Protein AF-A0A2V6G7V7-F1 (afdb_monomer)

Sequence (112 aa):
MDLLRVALGSRIQPNASRINAVEEEHRGMINKYLSDGFMAIFGAGDSGSNHPRDAVSAGCEILRAVKGLNDELAAKERAAIQVGIGIHSGPAIVGSVGSPQRLEFTAQSATR

Structure (mmCIF, N/CA/C/O backbone):
data_AF-A0A2V6G7V7-F1
#
_entry.id   AF-A0A2V6G7V7-F1
#
loop_
_atom_site.group_PDB
_atom_site.id
_atom_site.type_symbol
_atom_site.label_atom_id
_atom_site.label_alt_id
_atom_site.label_comp_id
_atom_site.label_asym_id
_atom_site.label_entity_id
_atom_site.label_seq_id
_atom_site.pdbx_PDB_ins_code
_atom_site.Cartn_x
_atom_site.Cartn_y
_atom_site.Cartn_z
_atom_site.occupancy
_atom_site.B_iso_or_equiv
_atom_site.auth_seq_id
_atom_site.auth_comp_id
_atom_site.auth_asym_id
_atom_site.auth_atom_id
_atom_site.pdbx_PDB_model_num
ATOM 1 N N . MET A 1 1 ? 6.380 -1.928 -14.986 1.00 73.00 1 MET A N 1
ATOM 2 C CA . MET A 1 1 ? 6.389 -1.596 -13.548 1.00 73.00 1 MET A CA 1
ATOM 3 C C . MET A 1 1 ? 4.958 -1.552 -13.076 1.00 73.00 1 MET A C 1
ATOM 5 O O . MET A 1 1 ? 4.099 -1.137 -13.850 1.00 73.00 1 MET A O 1
ATOM 9 N N . ASP A 1 2 ? 4.712 -1.969 -11.841 1.00 77.31 2 ASP A N 1
ATOM 10 C CA . ASP A 1 2 ? 3.363 -2.016 -11.284 1.00 77.31 2 ASP A CA 1
ATOM 11 C C . ASP A 1 2 ? 3.191 -0.922 -10.235 1.00 77.31 2 ASP A C 1
ATOM 13 O O . ASP A 1 2 ? 4.016 -0.758 -9.333 1.00 77.31 2 ASP A O 1
ATOM 17 N N . LEU A 1 3 ? 2.119 -0.148 -10.382 1.00 74.31 3 LEU A N 1
ATOM 18 C CA . LEU A 1 3 ? 1.737 0.917 -9.467 1.00 74.31 3 LEU A CA 1
ATOM 19 C C . LEU A 1 3 ? 0.521 0.455 -8.676 1.00 74.31 3 LEU A C 1
ATOM 21 O O . LEU A 1 3 ? -0.555 0.243 -9.236 1.00 74.31 3 LEU A O 1
ATOM 25 N N . LEU A 1 4 ? 0.702 0.324 -7.367 1.00 79.06 4 LEU A N 1
ATOM 26 C CA . LEU A 1 4 ? -0.357 -0.001 -6.427 1.00 79.06 4 LEU A CA 1
ATOM 27 C C . LEU A 1 4 ? -0.753 1.276 -5.684 1.00 79.06 4 LEU A C 1
ATOM 29 O O . LEU A 1 4 ? 0.042 1.852 -4.944 1.00 79.06 4 LEU A O 1
ATOM 33 N N . ARG A 1 5 ? -1.999 1.715 -5.849 1.00 80.00 5 ARG A N 1
ATOM 34 C CA . ARG A 1 5 ? -2.605 2.769 -5.036 1.00 80.00 5 ARG A CA 1
ATOM 35 C C . ARG A 1 5 ? -3.534 2.146 -4.005 1.00 80.00 5 ARG A C 1
ATOM 37 O O . 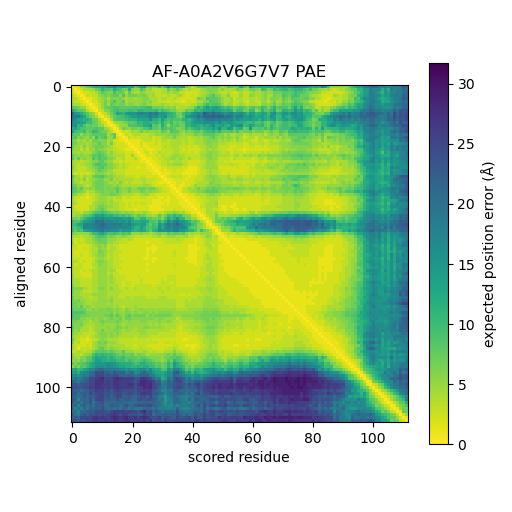ARG A 1 5 ? -4.424 1.374 -4.352 1.00 80.00 5 ARG A O 1
ATOM 44 N N . VAL A 1 6 ? -3.388 2.575 -2.759 1.00 76.38 6 VAL A N 1
ATOM 45 C CA . VAL A 1 6 ? -4.257 2.206 -1.643 1.00 76.38 6 VAL A CA 1
ATOM 46 C C . VAL A 1 6 ? -4.908 3.476 -1.107 1.00 76.38 6 VAL A C 1
ATOM 48 O O . VAL A 1 6 ? -4.208 4.389 -0.674 1.00 76.38 6 VAL A O 1
ATOM 51 N N . ALA A 1 7 ? -6.239 3.539 -1.143 1.00 72.12 7 ALA A N 1
ATOM 52 C CA . ALA A 1 7 ? -7.041 4.610 -0.558 1.00 72.12 7 ALA A CA 1
ATOM 53 C C . ALA A 1 7 ? -7.820 4.070 0.655 1.00 72.12 7 ALA A C 1
ATOM 55 O O . ALA A 1 7 ? -8.720 3.250 0.513 1.00 72.12 7 ALA A O 1
ATOM 56 N N . LEU A 1 8 ? -7.440 4.495 1.849 1.00 67.62 8 LEU A N 1
ATOM 57 C CA . LEU A 1 8 ? -8.063 4.292 3.148 1.00 67.62 8 LEU A CA 1
ATOM 58 C C . LE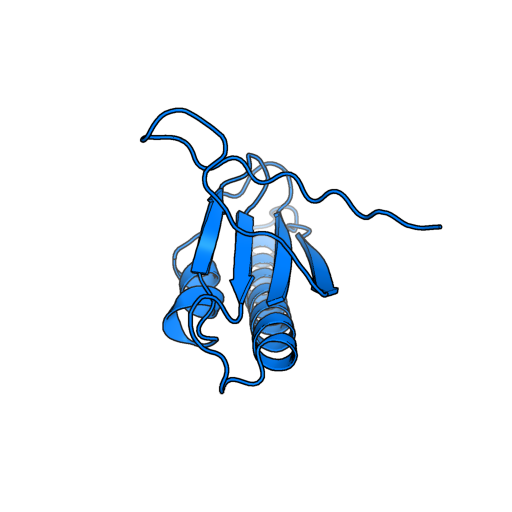U A 1 8 ? -9.084 5.409 3.434 1.00 67.62 8 LEU A C 1
ATOM 60 O O . LEU A 1 8 ? -8.800 6.591 3.264 1.00 67.62 8 LEU A O 1
ATOM 64 N N . GLY A 1 9 ? -10.269 5.047 3.930 1.00 58.03 9 GLY A N 1
ATOM 65 C CA . GLY A 1 9 ? -11.283 6.015 4.357 1.00 58.03 9 GLY A CA 1
ATOM 66 C C . GLY A 1 9 ? -10.749 7.071 5.341 1.00 58.03 9 GLY A C 1
ATOM 67 O O . GLY A 1 9 ? -9.811 6.817 6.098 1.00 58.03 9 GLY A O 1
ATOM 68 N N . SER A 1 10 ? -11.391 8.243 5.332 1.00 48.03 10 SER A N 1
ATOM 69 C CA . SER A 1 10 ? -10.966 9.588 5.784 1.00 48.03 10 SER A CA 1
ATOM 70 C C . SER A 1 10 ? -10.423 9.793 7.217 1.00 48.03 10 SER A C 1
ATOM 72 O O . SER A 1 10 ? -10.382 10.927 7.695 1.00 48.03 10 SER A O 1
ATOM 74 N N . ARG A 1 11 ? -10.005 8.752 7.946 1.00 57.38 11 ARG A N 1
ATOM 75 C CA . ARG A 1 11 ? -9.530 8.854 9.340 1.00 57.38 11 ARG A CA 1
ATOM 76 C C . ARG A 1 11 ? -8.325 7.975 9.696 1.00 57.38 11 ARG A C 1
ATOM 78 O O . ARG A 1 11 ? -7.982 7.920 10.874 1.00 57.38 11 ARG A O 1
ATOM 85 N N . ILE A 1 12 ? -7.683 7.287 8.746 1.00 59.56 12 ILE A N 1
ATOM 86 C CA . ILE A 1 12 ? -6.607 6.330 9.064 1.00 59.56 12 ILE A CA 1
ATOM 87 C C . ILE A 1 12 ? -5.368 6.583 8.210 1.00 59.56 12 ILE A C 1
ATOM 89 O O . ILE A 1 12 ? -5.377 6.378 6.999 1.00 59.56 12 ILE A O 1
ATOM 93 N N . GLN A 1 13 ? -4.275 6.959 8.874 1.00 59.81 13 GLN A N 1
ATOM 94 C CA . GLN A 1 13 ? -2.950 6.943 8.264 1.00 59.81 13 GLN A CA 1
ATOM 95 C C . GLN A 1 13 ? -2.473 5.489 8.077 1.00 59.81 13 GLN A C 1
ATOM 97 O O . GLN A 1 13 ? -2.848 4.598 8.856 1.00 59.81 13 GLN A O 1
ATOM 102 N N . PRO A 1 14 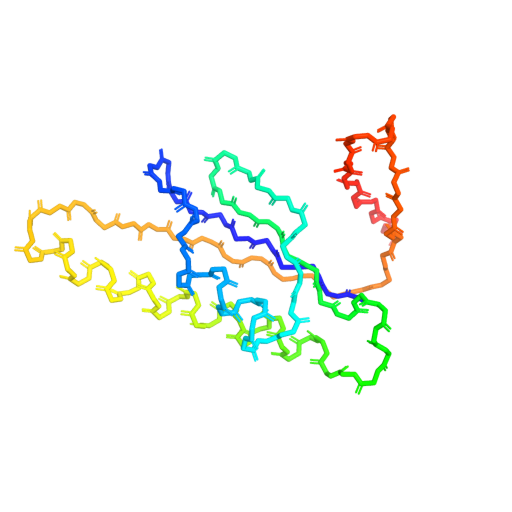? -1.652 5.203 7.057 1.00 63.22 14 PRO A N 1
ATOM 103 C CA . PRO A 1 14 ? -0.970 3.918 6.960 1.00 63.22 14 PRO A CA 1
ATOM 104 C C . PRO A 1 14 ? -0.207 3.624 8.255 1.00 63.22 14 PRO A C 1
ATOM 106 O O . PRO A 1 14 ? 0.481 4.482 8.797 1.00 63.22 14 PRO A O 1
ATOM 109 N N . ASN A 1 15 ? -0.412 2.423 8.791 1.00 73.31 15 ASN A N 1
ATOM 110 C CA . ASN A 1 15 ? 0.287 1.947 9.976 1.00 73.31 15 ASN A CA 1
ATOM 111 C C . ASN A 1 15 ? 1.417 1.012 9.535 1.00 73.31 15 ASN A C 1
ATOM 113 O O . ASN A 1 15 ? 1.436 0.559 8.389 1.00 73.31 15 ASN A O 1
ATOM 117 N N . ALA A 1 16 ? 2.312 0.694 10.468 1.00 71.31 16 ALA A N 1
ATOM 118 C CA . ALA A 1 16 ? 3.455 -0.173 10.210 1.00 71.31 16 ALA A CA 1
ATOM 119 C C . ALA A 1 16 ? 3.050 -1.500 9.549 1.00 71.31 16 ALA A C 1
ATOM 121 O O . ALA A 1 16 ? 3.624 -1.864 8.538 1.00 71.31 16 ALA A O 1
ATOM 122 N N . SER A 1 17 ? 1.985 -2.173 10.005 1.00 77.69 17 SER A N 1
ATOM 123 C CA . SER A 1 17 ? 1.610 -3.475 9.431 1.00 77.69 17 SER A CA 1
ATOM 124 C C . SER A 1 17 ? 1.227 -3.425 7.946 1.00 77.69 17 SER A C 1
ATOM 126 O O . SER A 1 17 ? 1.571 -4.333 7.198 1.00 77.69 17 SER A O 1
ATOM 128 N N . ARG A 1 18 ? 0.557 -2.360 7.484 1.00 83.75 18 ARG A N 1
ATOM 129 C CA . ARG A 1 18 ? 0.228 -2.190 6.054 1.00 83.75 18 ARG A CA 1
ATOM 130 C C . ARG A 1 18 ? 1.443 -1.801 5.210 1.00 83.75 18 ARG A C 1
ATOM 132 O O . ARG A 1 18 ? 1.476 -2.131 4.030 1.00 83.75 18 ARG A O 1
ATOM 139 N N . ILE A 1 19 ? 2.391 -1.075 5.800 1.00 81.81 19 ILE A N 1
ATOM 140 C CA . ILE A 1 19 ? 3.643 -0.678 5.143 1.00 81.81 19 ILE A CA 1
ATOM 141 C C . ILE A 1 19 ? 4.560 -1.897 5.006 1.00 81.81 19 ILE A C 1
ATOM 143 O O . ILE A 1 19 ? 5.058 -2.149 3.915 1.00 81.81 19 ILE A O 1
ATOM 147 N N .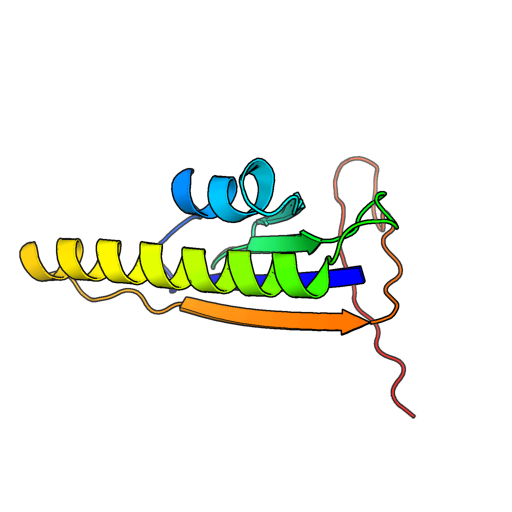 ASN A 1 20 ? 4.691 -2.704 6.059 1.00 84.69 20 ASN A N 1
ATOM 148 C CA . ASN A 1 20 ? 5.524 -3.906 6.064 1.00 84.69 20 ASN A CA 1
ATOM 149 C C . ASN A 1 20 ? 5.060 -4.938 5.032 1.00 84.69 20 ASN A C 1
ATOM 151 O O . ASN A 1 20 ? 5.899 -5.492 4.327 1.00 84.69 20 ASN A O 1
ATOM 155 N N . ALA A 1 21 ? 3.743 -5.121 4.856 1.00 83.88 21 ALA A N 1
ATOM 156 C CA . ALA A 1 21 ? 3.217 -5.956 3.774 1.00 83.88 21 ALA A CA 1
ATOM 157 C C . ALA A 1 21 ? 3.784 -5.517 2.408 1.00 83.88 21 ALA A C 1
ATOM 159 O O . ALA A 1 21 ? 4.207 -6.327 1.595 1.00 83.88 21 ALA A O 1
ATOM 160 N N . VAL A 1 22 ? 3.869 -4.212 2.153 1.00 83.69 22 VAL A N 1
ATOM 161 C CA . VAL A 1 22 ? 4.416 -3.700 0.891 1.00 83.69 22 VAL A CA 1
ATOM 162 C C . VAL A 1 22 ? 5.934 -3.854 0.830 1.00 83.69 22 VAL A C 1
ATOM 164 O O . VAL A 1 22 ? 6.432 -4.408 -0.143 1.00 83.69 22 VAL A O 1
ATOM 167 N N . GLU A 1 23 ? 6.663 -3.350 1.824 1.00 85.56 23 GLU A N 1
ATOM 168 C CA . GLU A 1 23 ? 8.122 -3.194 1.746 1.00 85.56 23 GLU A CA 1
ATOM 169 C C . GLU A 1 23 ? 8.889 -4.474 2.077 1.00 85.56 23 GLU A C 1
ATOM 171 O O . GLU A 1 23 ? 9.811 -4.856 1.354 1.00 85.56 23 GLU A O 1
ATOM 176 N N . GLU A 1 24 ? 8.500 -5.152 3.154 1.00 83.94 24 GLU A N 1
ATOM 177 C CA . GLU A 1 24 ? 9.224 -6.304 3.690 1.00 83.94 24 GLU A CA 1
ATOM 178 C C . GLU A 1 24 ? 8.747 -7.612 3.050 1.00 83.94 24 GLU A C 1
ATOM 180 O O . GLU A 1 24 ? 9.570 -8.447 2.674 1.00 83.94 24 GLU A O 1
ATOM 185 N N . GLU A 1 25 ? 7.430 -7.787 2.895 1.00 86.12 25 GLU A N 1
ATOM 186 C CA . GLU A 1 25 ? 6.850 -9.065 2.455 1.00 86.12 25 GLU A CA 1
ATOM 187 C C . GLU A 1 25 ? 6.771 -9.188 0.927 1.00 86.12 25 GLU A C 1
ATOM 189 O O . GLU A 1 25 ? 7.059 -10.253 0.378 1.00 86.12 25 GLU A O 1
ATOM 194 N N . HIS A 1 26 ? 6.456 -8.091 0.226 1.00 87.81 26 HIS A N 1
ATOM 195 C CA . HIS A 1 26 ? 6.199 -8.104 -1.223 1.00 87.81 26 HIS A CA 1
ATOM 196 C C . HIS A 1 26 ? 7.146 -7.222 -2.044 1.00 87.81 26 HIS A C 1
ATOM 198 O O . HIS A 1 26 ? 6.876 -6.950 -3.210 1.00 87.81 26 HIS A O 1
ATOM 204 N N . ARG A 1 27 ? 8.286 -6.792 -1.485 1.00 87.12 27 ARG A N 1
ATOM 205 C CA . ARG A 1 27 ? 9.369 -6.105 -2.232 1.00 87.12 27 ARG A CA 1
ATOM 206 C C . ARG A 1 27 ? 8.910 -4.847 -2.992 1.00 87.12 27 ARG A C 1
ATOM 208 O O . ARG A 1 27 ? 9.506 -4.460 -4.001 1.00 87.12 27 ARG A O 1
ATOM 215 N N . GLY A 1 28 ? 7.829 -4.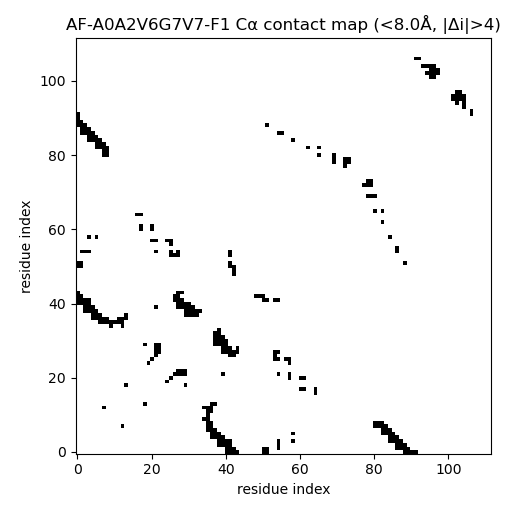226 -2.538 1.00 86.81 28 GLY A N 1
ATOM 216 C CA . GLY A 1 28 ? 7.356 -2.938 -3.013 1.00 86.81 28 GLY A CA 1
ATOM 217 C C . GLY A 1 28 ? 8.085 -1.797 -2.314 1.00 86.81 28 GLY A C 1
ATOM 218 O O . GLY A 1 28 ? 8.782 -1.976 -1.324 1.00 86.81 28 GLY A O 1
ATOM 219 N N . MET A 1 29 ? 7.911 -0.587 -2.825 1.00 87.12 29 MET A N 1
ATOM 220 C CA . MET A 1 29 ? 8.448 0.624 -2.212 1.00 87.12 29 MET A CA 1
ATOM 221 C C . MET A 1 29 ? 7.320 1.621 -2.018 1.00 87.12 29 MET A C 1
ATOM 223 O O . MET A 1 29 ? 6.651 1.977 -2.996 1.00 87.12 29 MET A O 1
ATOM 227 N N . ILE A 1 30 ? 7.113 2.100 -0.787 1.00 86.88 30 ILE A N 1
ATOM 228 C CA . ILE A 1 30 ? 6.187 3.207 -0.560 1.00 86.88 30 ILE A CA 1
ATOM 229 C C . ILE A 1 30 ? 6.786 4.457 -1.177 1.00 86.88 30 ILE A C 1
ATOM 231 O O . ILE A 1 30 ? 7.850 4.942 -0.810 1.00 86.88 30 ILE A O 1
ATOM 235 N N . ASN A 1 31 ? 6.058 4.992 -2.139 1.00 83.50 31 ASN A N 1
ATOM 236 C CA . ASN A 1 31 ? 6.513 6.116 -2.916 1.00 83.50 31 ASN A CA 1
ATOM 237 C C . ASN A 1 31 ? 5.921 7.437 -2.418 1.00 83.50 31 ASN A C 1
ATOM 239 O O . ASN A 1 31 ? 6.607 8.454 -2.333 1.00 83.50 31 ASN A O 1
ATOM 243 N N . LYS A 1 32 ? 4.627 7.439 -2.079 1.00 79.38 32 LYS A N 1
ATOM 244 C CA . LYS A 1 32 ? 3.958 8.648 -1.595 1.00 79.38 32 LYS A CA 1
ATOM 245 C C . LYS A 1 32 ? 2.856 8.327 -0.603 1.00 79.38 32 LYS A C 1
ATOM 247 O O . LYS A 1 32 ? 1.991 7.501 -0.882 1.00 79.38 32 LYS A O 1
ATOM 252 N N . TYR A 1 33 ? 2.844 9.067 0.498 1.00 82.56 33 TYR A N 1
ATOM 253 C CA . TYR A 1 33 ? 1.703 9.153 1.399 1.00 82.56 33 TYR A CA 1
ATOM 254 C C . TYR A 1 33 ? 0.681 10.153 0.854 1.00 82.56 33 TYR A C 1
ATOM 256 O O . TYR A 1 33 ? 1.019 11.271 0.459 1.00 82.56 33 TYR A O 1
ATOM 264 N N . LEU A 1 34 ? -0.574 9.730 0.819 1.00 78.75 34 LEU A N 1
ATOM 265 C CA . LEU A 1 34 ? -1.730 10.531 0.443 1.00 78.75 34 LEU A CA 1
ATOM 266 C C . LEU A 1 34 ? -2.550 10.819 1.705 1.00 78.75 34 LEU A C 1
ATOM 268 O O . LEU A 1 34 ? -2.452 10.101 2.699 1.00 78.75 34 LEU A O 1
ATOM 272 N N . SER A 1 35 ? -3.374 11.865 1.674 1.00 74.88 35 SER A N 1
ATOM 273 C CA . SER A 1 35 ? -4.236 12.231 2.810 1.00 74.88 35 SER A CA 1
ATOM 274 C C . SER A 1 35 ? -5.176 11.102 3.241 1.00 74.88 35 SER A C 1
ATOM 276 O O . SER A 1 35 ? -5.594 11.044 4.393 1.00 74.88 35 SER A O 1
ATOM 278 N N . ASP A 1 36 ? -5.490 10.212 2.309 1.00 77.19 36 ASP A N 1
ATOM 279 C CA . ASP A 1 36 ? -6.378 9.077 2.453 1.00 77.19 36 ASP A CA 1
ATOM 280 C C . ASP A 1 36 ? -5.653 7.767 2.133 1.00 77.19 36 ASP A C 1
ATOM 282 O O . ASP A 1 36 ? -6.299 6.830 1.718 1.00 77.19 36 ASP A O 1
ATOM 286 N N . GLY A 1 37 ? -4.327 7.649 2.249 1.00 84.69 37 GLY A N 1
ATOM 287 C CA . GLY A 1 37 ? -3.660 6.371 1.973 1.00 84.69 37 GLY A CA 1
ATOM 288 C C . GLY A 1 37 ? -2.238 6.500 1.464 1.00 84.69 37 GLY A C 1
ATOM 289 O O . GLY A 1 37 ? -1.470 7.327 1.949 1.00 84.69 37 GLY A O 1
ATOM 290 N N . PHE A 1 38 ? -1.851 5.648 0.520 1.00 86.88 38 PHE A N 1
ATOM 291 C CA . PHE A 1 38 ? -0.499 5.650 -0.027 1.00 86.88 38 PHE A CA 1
ATOM 292 C C . PHE A 1 38 ? -0.431 5.046 -1.428 1.00 86.88 38 PHE A C 1
ATOM 294 O O . PHE A 1 38 ? -1.338 4.358 -1.897 1.00 86.88 38 PHE A O 1
ATOM 301 N N . MET A 1 39 ? 0.684 5.309 -2.095 1.00 87.44 39 MET A N 1
ATOM 302 C CA . MET A 1 39 ? 1.049 4.707 -3.365 1.00 87.44 39 MET A CA 1
ATOM 303 C C . MET A 1 39 ? 2.366 3.957 -3.213 1.00 87.44 39 MET A C 1
ATOM 305 O O . MET A 1 39 ? 3.320 4.494 -2.648 1.00 87.44 39 MET A O 1
ATOM 309 N N . ALA A 1 40 ? 2.405 2.747 -3.753 1.00 89.12 40 ALA A N 1
ATOM 310 C CA . ALA A 1 40 ? 3.556 1.866 -3.780 1.00 89.12 40 ALA A CA 1
ATOM 311 C C . ALA A 1 40 ? 3.960 1.535 -5.223 1.00 89.12 40 ALA A C 1
ATOM 313 O O . ALA A 1 40 ? 3.117 1.495 -6.125 1.00 89.12 40 ALA A O 1
ATOM 314 N N . ILE A 1 41 ? 5.253 1.301 -5.429 1.00 89.31 41 ILE A N 1
ATOM 315 C CA . ILE A 1 41 ? 5.837 0.901 -6.712 1.00 89.31 41 ILE A CA 1
ATOM 316 C C . ILE A 1 41 ? 6.461 -0.480 -6.549 1.00 89.31 41 ILE A C 1
ATOM 318 O O . ILE A 1 41 ? 7.202 -0.707 -5.596 1.00 89.31 41 ILE A O 1
ATOM 322 N N . PHE A 1 42 ? 6.202 -1.370 -7.502 1.00 88.00 42 PHE A N 1
ATOM 323 C CA . PHE A 1 42 ? 6.799 -2.702 -7.569 1.00 88.00 42 PHE A CA 1
ATOM 324 C C . PHE A 1 42 ? 7.644 -2.837 -8.843 1.00 88.00 42 PHE A C 1
ATOM 326 O O . PHE A 1 42 ? 7.295 -2.309 -9.907 1.00 88.00 42 PHE A O 1
ATOM 333 N N . GLY A 1 43 ? 8.779 -3.533 -8.724 1.00 81.19 43 GLY A N 1
ATOM 334 C CA . GLY A 1 43 ? 9.745 -3.713 -9.817 1.00 81.19 43 GLY A CA 1
ATOM 335 C C . GLY A 1 43 ? 10.688 -2.522 -10.035 1.00 81.19 43 GLY A C 1
ATOM 336 O O . GLY A 1 43 ? 11.271 -2.380 -11.109 1.00 81.19 43 GLY A O 1
ATOM 337 N N . ALA A 1 44 ? 10.840 -1.631 -9.047 1.00 72.75 44 ALA A N 1
ATOM 338 C CA . ALA A 1 44 ? 11.815 -0.541 -9.099 1.00 72.75 44 ALA A CA 1
ATOM 339 C C . ALA A 1 44 ? 13.243 -1.040 -8.882 1.00 72.75 44 ALA A C 1
ATOM 341 O O . ALA A 1 44 ? 13.610 -1.420 -7.779 1.00 72.75 44 ALA A O 1
ATOM 342 N N . GLY A 1 45 ? 14.045 -1.032 -9.952 1.00 66.50 45 GLY A N 1
ATOM 343 C CA . GLY A 1 45 ? 15.449 -1.456 -9.920 1.00 66.50 45 GLY A CA 1
ATOM 344 C C . GLY A 1 45 ? 15.668 -2.973 -9.910 1.00 66.50 45 GLY A C 1
ATOM 345 O O . GLY A 1 45 ? 16.815 -3.408 -9.948 1.00 66.50 45 GLY A O 1
ATOM 346 N N . ASP A 1 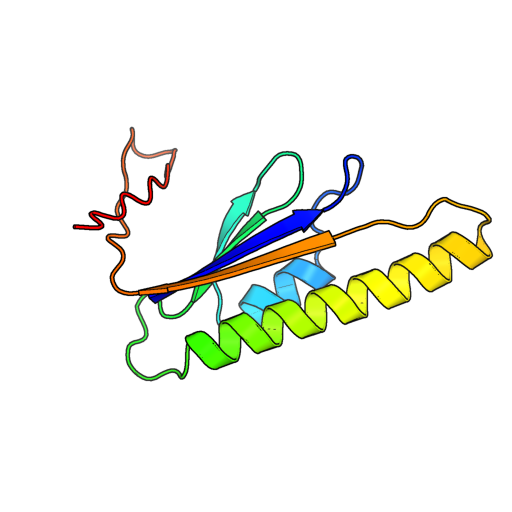46 ? 14.599 -3.775 -9.913 1.00 67.31 46 ASP A N 1
ATOM 347 C CA . ASP A 1 46 ? 14.647 -5.239 -9.933 1.00 67.31 46 ASP A CA 1
ATOM 348 C C . ASP A 1 46 ? 13.825 -5.766 -11.117 1.00 67.31 46 ASP A C 1
ATOM 350 O O . ASP A 1 46 ? 12.595 -5.763 -11.094 1.00 67.31 46 ASP A O 1
ATOM 354 N N . SER A 1 47 ? 14.531 -6.187 -12.171 1.00 60.28 47 SER A N 1
ATOM 355 C CA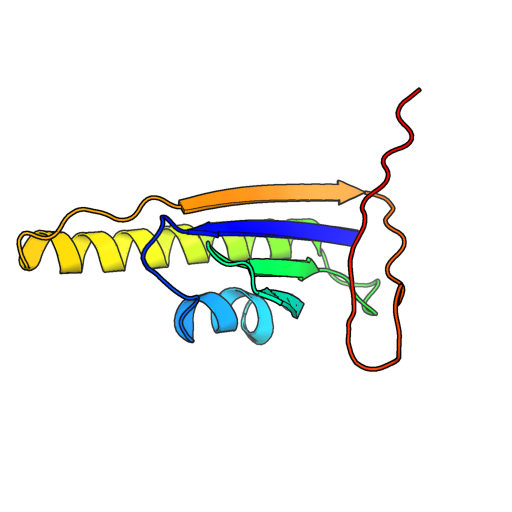 . SER A 1 47 ? 13.935 -6.685 -13.423 1.00 60.28 47 SER A CA 1
ATOM 356 C C . SER A 1 47 ? 13.593 -8.182 -13.367 1.00 60.28 47 SER A C 1
ATOM 358 O O . SER A 1 47 ? 13.072 -8.719 -14.342 1.00 60.28 47 SER A O 1
ATOM 360 N N . GLY A 1 48 ? 13.961 -8.875 -12.281 1.00 63.97 48 GLY A N 1
ATOM 361 C CA . GLY A 1 48 ? 13.856 -10.333 -12.157 1.00 63.97 48 GLY A CA 1
ATOM 362 C C . GLY A 1 48 ? 12.664 -10.824 -11.332 1.00 63.97 48 GLY A C 1
ATOM 363 O O . GLY A 1 48 ? 12.412 -12.028 -11.297 1.00 63.97 48 GLY A O 1
ATOM 364 N N . SER A 1 49 ? 11.939 -9.926 -10.661 1.00 69.19 49 SER A N 1
ATOM 365 C CA . SER A 1 49 ? 10.797 -10.265 -9.807 1.00 69.19 49 SER A CA 1
ATOM 366 C C . SER A 1 49 ? 9.478 -10.302 -10.581 1.00 69.19 49 SER A C 1
ATOM 368 O O . SER A 1 49 ? 9.295 -9.626 -11.594 1.00 69.19 49 SER A O 1
ATOM 370 N N . ASN A 1 50 ? 8.517 -11.091 -10.092 1.00 85.62 50 ASN A N 1
ATOM 371 C CA . ASN A 1 50 ? 7.152 -11.093 -10.617 1.00 85.62 50 ASN A CA 1
ATOM 372 C C . ASN A 1 50 ? 6.365 -9.938 -9.979 1.00 85.62 50 ASN A C 1
ATOM 374 O O . ASN A 1 50 ? 5.400 -10.145 -9.246 1.00 85.62 50 ASN A O 1
ATOM 378 N N . HIS A 1 51 ? 6.797 -8.711 -10.269 1.00 86.19 51 HIS A N 1
ATOM 379 C CA . HIS A 1 51 ? 6.269 -7.489 -9.668 1.00 86.19 51 HIS A CA 1
ATOM 380 C C . HIS A 1 51 ? 4.736 -7.296 -9.787 1.00 86.19 51 HIS A C 1
ATOM 382 O O . HIS A 1 51 ? 4.164 -6.747 -8.840 1.00 86.19 51 HIS A O 1
ATOM 388 N N . PRO A 1 52 ? 4.004 -7.806 -10.810 1.00 88.56 52 PRO A N 1
ATOM 389 C CA . PRO A 1 52 ? 2.544 -7.732 -10.804 1.00 88.56 52 PRO A CA 1
ATOM 390 C C . PRO A 1 52 ? 1.935 -8.665 -9.755 1.00 88.56 52 PRO A C 1
ATOM 392 O O . PRO A 1 52 ? 0.947 -8.321 -9.106 1.00 88.56 52 PRO A O 1
ATOM 395 N N . ARG A 1 53 ? 2.525 -9.853 -9.563 1.00 91.12 53 ARG A N 1
ATOM 396 C CA . ARG A 1 53 ? 2.089 -10.805 -8.538 1.00 91.12 53 ARG A CA 1
ATOM 397 C C . ARG A 1 53 ? 2.333 -10.255 -7.141 1.00 91.12 53 ARG A C 1
ATOM 399 O O . ARG A 1 53 ? 1.456 -10.389 -6.289 1.00 91.12 53 ARG A O 1
ATOM 406 N N . ASP A 1 54 ? 3.486 -9.640 -6.928 1.00 90.75 54 ASP A N 1
ATOM 407 C CA . ASP A 1 54 ? 3.853 -9.050 -5.645 1.00 90.75 54 ASP A CA 1
ATOM 408 C C . ASP A 1 54 ? 2.914 -7.880 -5.300 1.00 90.75 54 ASP A C 1
ATOM 410 O O . ASP A 1 54 ? 2.347 -7.835 -4.209 1.00 90.75 54 ASP A O 1
ATOM 414 N N . ALA A 1 55 ? 2.608 -7.012 -6.274 1.00 90.44 55 ALA A N 1
ATOM 415 C CA . ALA A 1 55 ? 1.647 -5.920 -6.104 1.00 90.44 55 ALA A CA 1
ATOM 416 C C . ALA A 1 55 ? 0.238 -6.413 -5.725 1.00 90.44 55 ALA A C 1
ATOM 418 O O . ALA A 1 55 ? -0.411 -5.851 -4.837 1.00 90.44 55 ALA A O 1
ATOM 419 N N . VAL A 1 56 ? -0.246 -7.475 -6.379 1.00 93.12 56 VAL A N 1
ATOM 420 C CA . VAL A 1 56 ? -1.547 -8.087 -6.056 1.00 93.12 56 VAL A CA 1
ATOM 421 C C . VAL A 1 56 ? -1.525 -8.726 -4.670 1.00 93.12 56 VAL A C 1
ATOM 423 O O . VAL A 1 56 ? -2.474 -8.550 -3.904 1.00 93.12 56 VAL A O 1
ATOM 426 N N . SER A 1 57 ? -0.447 -9.430 -4.327 1.00 94.25 57 SER A N 1
ATOM 427 C CA . SER A 1 57 ? -0.309 -10.120 -3.041 1.00 94.25 57 SER A CA 1
ATOM 428 C C . SER A 1 57 ? -0.285 -9.130 -1.874 1.00 94.25 57 SER A C 1
ATOM 430 O O . SER A 1 57 ? -1.073 -9.288 -0.937 1.00 94.25 57 SER A O 1
ATOM 432 N N . ALA A 1 58 ? 0.479 -8.041 -2.000 1.00 92.00 58 ALA A N 1
ATOM 433 C CA . ALA A 1 58 ? 0.474 -6.932 -1.048 1.00 92.00 58 ALA A CA 1
ATOM 434 C C . ALA A 1 58 ? -0.928 -6.330 -0.883 1.00 92.00 58 ALA A C 1
ATOM 436 O O . ALA A 1 58 ? -1.403 -6.115 0.235 1.00 92.00 58 ALA A O 1
ATOM 437 N N . GLY A 1 59 ? -1.638 -6.103 -1.994 1.00 90.94 59 GLY A N 1
ATOM 438 C CA . GLY A 1 59 ? -3.018 -5.621 -1.963 1.00 90.94 59 GLY A CA 1
ATOM 439 C C . GLY A 1 59 ? -3.952 -6.555 -1.182 1.00 90.94 59 GLY A C 1
ATOM 440 O O . GLY A 1 59 ? -4.728 -6.105 -0.336 1.00 90.94 59 GLY A O 1
ATOM 441 N N . CYS A 1 60 ? -3.855 -7.867 -1.408 1.00 93.69 60 CYS A N 1
ATOM 442 C CA . CYS A 1 60 ? -4.639 -8.860 -0.676 1.00 93.69 60 CYS A CA 1
ATOM 443 C C . CYS A 1 60 ? -4.341 -8.865 0.829 1.00 93.69 60 CYS A C 1
ATOM 445 O O . CYS A 1 60 ? -5.268 -8.981 1.632 1.00 93.69 60 CYS A O 1
ATOM 447 N N . GLU A 1 61 ? -3.083 -8.737 1.236 1.00 93.50 61 GLU A N 1
ATOM 448 C CA . GLU A 1 61 ? -2.721 -8.680 2.655 1.00 93.50 61 GLU A CA 1
ATOM 449 C C . GLU A 1 61 ? -3.206 -7.413 3.341 1.00 93.50 61 GLU A C 1
ATOM 451 O O . GLU A 1 61 ? -3.750 -7.487 4.444 1.00 93.50 61 GLU A O 1
ATOM 456 N N . ILE A 1 62 ? -3.130 -6.269 2.662 1.00 90.94 62 ILE A N 1
ATOM 457 C CA . ILE A 1 62 ? -3.702 -5.020 3.168 1.00 90.94 62 ILE A CA 1
ATOM 458 C C . ILE A 1 62 ? -5.209 -5.178 3.399 1.00 90.94 62 ILE A C 1
ATOM 460 O O . ILE A 1 62 ? -5.713 -4.755 4.441 1.00 90.94 62 ILE A O 1
ATOM 464 N N . LEU A 1 63 ? -5.934 -5.834 2.483 1.00 91.69 63 LEU A N 1
ATOM 465 C CA . LEU A 1 63 ? -7.362 -6.126 2.670 1.00 91.69 63 LEU A CA 1
ATOM 466 C C . LEU A 1 63 ? -7.613 -7.014 3.894 1.00 91.69 63 LEU A C 1
ATOM 468 O O . LEU A 1 63 ? -8.532 -6.739 4.667 1.00 91.69 63 LEU A O 1
ATOM 472 N N . ARG A 1 64 ? -6.794 -8.052 4.110 1.00 92.94 64 ARG A N 1
ATOM 473 C CA . ARG A 1 64 ? -6.905 -8.922 5.295 1.00 92.94 64 ARG A CA 1
ATOM 474 C C . ARG A 1 64 ? -6.625 -8.158 6.587 1.00 92.94 64 ARG A C 1
ATOM 476 O O . ARG A 1 64 ? -7.380 -8.302 7.546 1.00 92.94 64 ARG A O 1
ATOM 483 N N . ALA A 1 65 ? -5.597 -7.313 6.603 1.00 89.81 65 ALA A N 1
ATOM 484 C CA . ALA A 1 65 ? -5.262 -6.482 7.754 1.00 89.81 65 ALA A CA 1
ATOM 485 C C . ALA A 1 65 ? -6.391 -5.490 8.086 1.00 89.81 65 ALA A C 1
ATOM 487 O O . ALA A 1 65 ? -6.743 -5.316 9.251 1.00 89.81 65 ALA A O 1
ATOM 488 N N . VAL A 1 66 ? -7.006 -4.874 7.068 1.00 89.38 66 VAL A N 1
ATOM 489 C CA . VAL A 1 66 ? -8.174 -3.996 7.253 1.00 89.38 66 VAL A CA 1
ATOM 490 C C . VAL A 1 66 ? -9.385 -4.780 7.755 1.00 89.38 66 VAL A C 1
ATOM 492 O O . VAL A 1 66 ? -10.101 -4.282 8.619 1.00 89.38 66 VAL A O 1
ATOM 495 N N . LYS A 1 67 ? -9.598 -6.015 7.283 1.00 92.00 67 LYS A N 1
ATOM 496 C CA . LYS A 1 67 ? -10.655 -6.880 7.818 1.00 92.00 67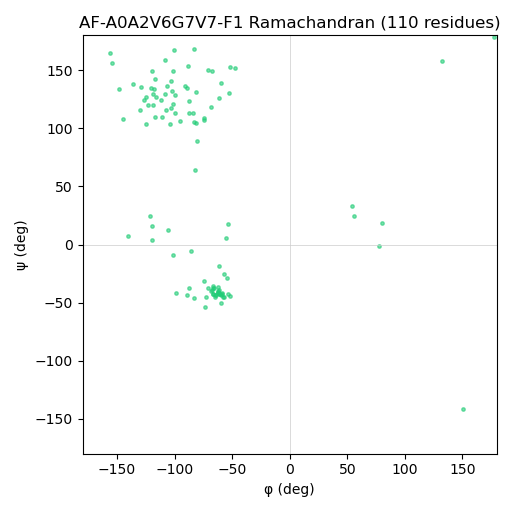 LYS A CA 1
ATOM 497 C C . LYS A 1 67 ? -1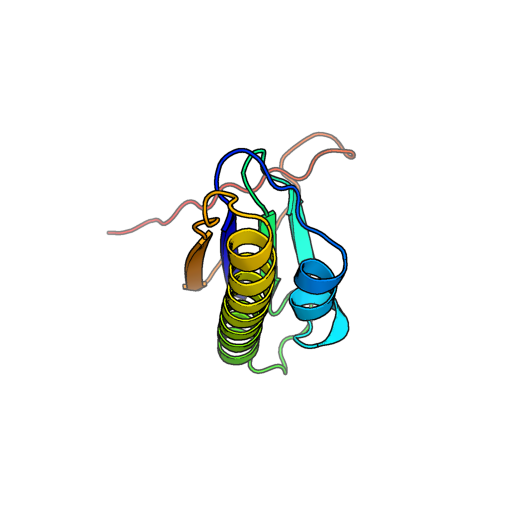0.451 -7.149 9.313 1.00 92.00 67 LYS A C 1
ATOM 499 O O . LYS A 1 67 ? -11.380 -6.925 10.078 1.00 92.00 67 LYS A O 1
ATOM 504 N N . GLY A 1 68 ? -9.252 -7.564 9.728 1.00 92.06 68 GLY A N 1
ATOM 505 C CA . GLY A 1 68 ? -8.947 -7.795 11.146 1.00 92.06 68 GLY A CA 1
ATOM 506 C C . GLY A 1 68 ? -9.156 -6.539 11.999 1.00 92.06 68 GLY A C 1
ATOM 507 O O . GLY A 1 68 ? -9.785 -6.597 13.050 1.00 92.06 68 GLY A O 1
ATOM 508 N N . LEU A 1 69 ? -8.738 -5.376 11.492 1.00 88.88 69 LEU A N 1
ATOM 509 C CA . LEU A 1 69 ? -8.991 -4.097 12.156 1.00 88.88 69 LEU A CA 1
ATOM 510 C C . LEU A 1 69 ? -10.490 -3.781 12.272 1.00 88.88 69 LEU A C 1
ATOM 512 O O . LEU A 1 69 ? -10.933 -3.268 13.295 1.00 88.88 69 LEU A O 1
ATOM 516 N N . ASN A 1 70 ? -11.281 -4.077 11.243 1.00 92.00 70 ASN A N 1
ATOM 517 C CA . ASN A 1 70 ? -12.730 -3.894 11.294 1.00 92.00 70 ASN A CA 1
ATOM 518 C C . ASN A 1 70 ? -13.395 -4.836 12.301 1.00 92.00 70 ASN A C 1
ATOM 520 O O . ASN A 1 70 ? -14.326 -4.408 12.978 1.00 92.00 70 ASN A O 1
ATOM 524 N N . ASP A 1 71 ? -12.892 -6.062 12.447 1.00 93.88 71 ASP A N 1
ATOM 525 C CA . ASP A 1 71 ? -13.358 -7.002 13.469 1.00 93.88 71 ASP A CA 1
ATOM 526 C C . ASP A 1 71 ? -13.089 -6.427 14.887 1.00 93.88 71 ASP A C 1
ATOM 528 O O . ASP A 1 71 ? -13.975 -6.427 15.745 1.00 93.88 71 ASP A O 1
ATOM 532 N N . GLU A 1 72 ? -11.919 -5.814 15.121 1.00 92.38 72 GLU A N 1
ATOM 533 C CA . GLU A 1 72 ? -11.608 -5.110 16.380 1.00 92.38 72 GLU A CA 1
ATOM 534 C C . GLU A 1 72 ? -12.450 -3.845 16.611 1.00 92.38 72 GLU A C 1
ATOM 536 O O . GLU A 1 72 ? -12.796 -3.519 17.750 1.00 92.38 72 GLU A O 1
ATOM 541 N N . LEU A 1 73 ? -12.743 -3.087 15.551 1.00 90.62 73 LEU A N 1
ATOM 542 C CA . LEU A 1 73 ? -13.583 -1.890 15.630 1.00 90.62 73 LEU A CA 1
ATOM 543 C C . LEU A 1 73 ? -15.030 -2.255 15.946 1.00 90.62 73 LEU A C 1
ATOM 545 O O . LEU A 1 73 ? -15.644 -1.584 16.775 1.00 90.62 73 LEU A O 1
ATOM 549 N N . ALA A 1 74 ? -15.543 -3.333 15.353 1.00 93.75 74 ALA A N 1
ATOM 550 C CA . ALA A 1 74 ? -16.873 -3.853 15.640 1.00 93.75 74 ALA A CA 1
ATOM 551 C C . ALA A 1 74 ? -17.007 -4.255 17.115 1.00 93.75 74 ALA A C 1
ATOM 553 O O . ALA A 1 74 ? -17.981 -3.876 17.761 1.00 93.75 74 ALA A O 1
ATOM 554 N N . ALA A 1 75 ? -15.990 -4.913 17.686 1.00 95.31 75 ALA A N 1
ATOM 555 C CA . ALA A 1 75 ? -15.948 -5.239 19.116 1.00 95.31 75 ALA A CA 1
ATOM 556 C C . ALA A 1 75 ? -15.954 -4.000 20.038 1.00 95.31 75 ALA A C 1
ATOM 558 O O . ALA A 1 75 ? -16.258 -4.110 21.223 1.00 95.31 75 ALA A O 1
ATOM 559 N N . LYS A 1 76 ? -15.620 -2.820 19.502 1.00 94.75 76 LYS A N 1
ATOM 560 C CA . LYS A 1 76 ? -15.634 -1.522 20.197 1.00 94.75 76 LYS A CA 1
ATOM 561 C C . LYS A 1 76 ? -16.813 -0.636 19.770 1.00 94.75 76 LYS A C 1
ATOM 563 O O . LYS A 1 76 ? -16.775 0.563 20.037 1.00 94.75 76 LYS A O 1
ATOM 568 N N . GLU A 1 77 ? -17.798 -1.192 19.059 1.00 94.81 77 GLU A N 1
ATOM 569 C CA . GLU A 1 77 ? -18.968 -0.481 18.515 1.00 94.81 77 GLU A CA 1
ATOM 570 C C . GLU A 1 77 ? -18.599 0.732 17.638 1.00 94.81 77 GLU A C 1
ATOM 572 O O . GLU A 1 77 ? -19.287 1.752 17.595 1.00 94.81 77 GLU A O 1
ATOM 577 N N . ARG A 1 78 ? -17.472 0.640 16.923 1.00 90.50 78 ARG A N 1
ATOM 578 C CA . ARG A 1 78 ? -16.989 1.684 16.014 1.00 90.50 78 ARG A CA 1
ATOM 579 C C . ARG A 1 78 ? -17.295 1.346 14.562 1.00 90.50 78 ARG A C 1
ATOM 581 O O . ARG A 1 78 ? -17.306 0.187 14.160 1.00 90.50 78 ARG A O 1
ATOM 588 N N . ALA A 1 79 ? -17.492 2.392 13.761 1.00 88.69 79 ALA A N 1
ATOM 589 C CA . ALA A 1 79 ? -17.726 2.260 12.328 1.00 88.69 79 ALA A CA 1
ATOM 590 C C . ALA A 1 79 ? -16.547 1.573 11.619 1.00 88.69 79 ALA A C 1
ATOM 592 O O . ALA A 1 79 ? -15.383 1.879 11.890 1.00 88.69 79 ALA A O 1
ATOM 593 N N . ALA A 1 80 ? -16.870 0.679 10.682 1.00 88.75 80 ALA A N 1
ATOM 594 C CA . ALA A 1 80 ? -15.890 -0.007 9.855 1.00 88.75 80 ALA A CA 1
ATOM 595 C C . ALA A 1 80 ? -15.180 0.957 8.893 1.00 88.75 80 ALA A C 1
ATOM 597 O O . ALA A 1 80 ? -15.749 1.937 8.406 1.00 88.75 80 ALA A O 1
ATOM 598 N N . ILE A 1 81 ? -13.931 0.636 8.585 1.00 87.19 81 ILE A N 1
ATOM 599 C CA . ILE A 1 81 ? -13.106 1.324 7.600 1.00 87.19 81 ILE A CA 1
ATOM 600 C C . ILE A 1 81 ? -13.290 0.648 6.244 1.00 87.19 81 ILE A C 1
ATOM 602 O O . ILE A 1 81 ? -13.248 -0.579 6.131 1.00 87.19 81 ILE A O 1
ATOM 606 N N . GLN A 1 82 ? -13.430 1.461 5.202 1.00 86.31 82 GLN A N 1
ATOM 607 C CA . GLN A 1 82 ? -13.392 1.009 3.817 1.00 86.31 82 GLN A CA 1
ATOM 608 C C . GLN A 1 82 ? -12.041 1.352 3.191 1.00 86.31 82 GLN A C 1
ATOM 610 O O . GLN A 1 82 ? -11.486 2.426 3.441 1.00 86.31 82 GLN A O 1
ATOM 615 N N . VAL A 1 83 ? -11.519 0.430 2.383 1.00 86.38 83 VAL A N 1
ATOM 616 C CA . VAL A 1 83 ? -10.286 0.614 1.615 1.00 86.38 83 VAL A CA 1
ATOM 617 C C . VAL A 1 83 ? -10.532 0.261 0.151 1.00 86.38 83 VAL A C 1
ATOM 619 O O . VAL A 1 83 ? -11.162 -0.751 -0.151 1.00 86.38 83 VAL A O 1
ATOM 622 N N . GLY A 1 84 ? -10.035 1.102 -0.751 1.00 86.75 84 GLY A N 1
ATOM 623 C CA . GLY A 1 84 ? -9.953 0.838 -2.183 1.00 86.75 84 GLY A CA 1
ATOM 624 C C . GLY A 1 84 ? -8.511 0.553 -2.591 1.00 86.75 84 GLY A C 1
ATOM 625 O O . GLY A 1 84 ? -7.591 1.251 -2.163 1.00 86.75 84 GLY A O 1
ATOM 626 N N . ILE A 1 85 ? -8.316 -0.463 -3.427 1.00 89.50 85 ILE A N 1
ATOM 627 C CA . ILE A 1 85 ? -7.008 -0.871 -3.945 1.00 89.50 85 ILE A CA 1
ATOM 628 C C . ILE A 1 85 ? -7.079 -0.843 -5.468 1.00 89.50 85 ILE A C 1
ATOM 630 O O . ILE A 1 85 ? -7.900 -1.535 -6.064 1.00 89.50 85 ILE A O 1
ATOM 634 N N . GLY A 1 86 ? -6.232 -0.025 -6.090 1.00 88.31 86 GLY A N 1
ATOM 635 C CA . GLY A 1 86 ? -6.081 0.054 -7.539 1.00 88.31 86 GLY A CA 1
ATOM 636 C C . GLY A 1 86 ? -4.684 -0.386 -7.944 1.00 88.31 86 GLY A C 1
ATOM 637 O O . GLY A 1 86 ? -3.706 0.145 -7.423 1.00 88.31 86 GLY A O 1
ATOM 638 N N . ILE A 1 87 ? -4.588 -1.336 -8.870 1.00 89.00 87 ILE A N 1
ATOM 639 C CA . ILE A 1 87 ? -3.313 -1.826 -9.401 1.00 89.00 87 ILE A CA 1
ATOM 640 C C . ILE A 1 87 ? -3.282 -1.544 -10.895 1.00 89.00 87 ILE A C 1
ATOM 642 O O . ILE A 1 87 ? -4.222 -1.875 -11.617 1.00 89.00 87 ILE A O 1
ATOM 646 N N . HIS A 1 88 ? -2.195 -0.935 -11.351 1.00 86.00 88 HIS A N 1
ATOM 647 C CA . HIS A 1 88 ? -1.944 -0.683 -12.759 1.00 86.00 88 HIS A CA 1
ATOM 648 C C . HIS A 1 88 ? -0.592 -1.271 -13.162 1.00 86.00 88 HIS A C 1
ATOM 650 O O . HIS A 1 88 ? 0.421 -0.953 -12.542 1.00 86.00 88 HIS A O 1
ATOM 656 N N . SER A 1 89 ? -0.592 -2.092 -14.216 1.00 83.81 89 SER A N 1
ATOM 657 C CA . SER A 1 89 ? 0.607 -2.692 -14.804 1.00 83.81 89 SER A CA 1
ATOM 658 C C . SER A 1 89 ? 0.859 -2.112 -16.186 1.00 83.81 89 SER A C 1
ATOM 660 O O . SER A 1 89 ? -0.012 -2.177 -17.056 1.00 83.81 89 SER A O 1
ATOM 662 N N . GLY A 1 90 ? 2.047 -1.556 -16.401 1.00 76.56 90 GLY A N 1
ATOM 663 C CA . GLY A 1 90 ? 2.426 -1.042 -17.708 1.00 76.56 90 GLY A CA 1
ATOM 664 C C . GLY A 1 90 ? 3.807 -0.392 -17.736 1.00 76.56 90 GLY A C 1
ATOM 665 O O . GLY A 1 90 ? 4.511 -0.332 -16.717 1.00 76.56 90 GLY A O 1
ATOM 666 N N . PRO A 1 91 ? 4.237 0.086 -18.913 1.00 70.69 91 PRO A N 1
ATOM 667 C CA . PRO A 1 91 ? 5.362 0.999 -19.015 1.00 70.69 91 PRO A CA 1
ATOM 668 C C . PRO A 1 91 ? 5.033 2.283 -18.247 1.00 70.69 91 PRO A C 1
ATOM 670 O O . PRO A 1 91 ? 4.011 2.918 -18.494 1.00 70.69 91 PRO A O 1
ATOM 673 N N . ALA A 1 92 ? 5.904 2.669 -17.322 1.00 69.00 92 ALA A N 1
ATOM 674 C CA . ALA A 1 92 ? 5.789 3.912 -16.578 1.00 69.00 92 ALA A CA 1
ATOM 675 C C . ALA A 1 92 ? 7.166 4.569 -16.516 1.00 69.00 92 ALA A C 1
ATOM 677 O O . ALA A 1 92 ? 8.170 3.890 -16.299 1.00 69.00 92 ALA A O 1
ATOM 678 N N . ILE A 1 93 ? 7.213 5.886 -16.704 1.00 63.62 93 ILE A N 1
ATOM 679 C CA . ILE A 1 93 ? 8.429 6.659 -16.463 1.00 63.62 93 ILE A CA 1
ATOM 680 C C . ILE A 1 93 ? 8.419 7.047 -14.990 1.00 63.62 93 ILE A C 1
ATOM 682 O O . ILE A 1 93 ? 7.569 7.815 -14.543 1.00 63.62 93 ILE A O 1
ATOM 686 N N . VAL A 1 94 ? 9.367 6.496 -14.238 1.00 59.91 94 VAL A N 1
ATOM 687 C CA . VAL A 1 94 ? 9.624 6.879 -12.852 1.00 59.91 94 VAL A CA 1
ATOM 688 C C . VAL A 1 94 ? 10.817 7.827 -12.855 1.00 59.91 94 VAL A C 1
ATOM 690 O O . VAL A 1 94 ? 11.926 7.435 -13.204 1.00 59.91 94 VAL A O 1
ATOM 693 N N . GLY A 1 95 ? 10.582 9.089 -12.506 1.00 49.06 95 GLY A N 1
ATOM 694 C CA . GLY A 1 95 ? 11.609 10.124 -12.447 1.00 49.06 95 GLY A CA 1
ATOM 695 C C . GLY A 1 95 ? 11.218 11.225 -11.468 1.00 49.06 95 GLY A C 1
ATOM 696 O O . GLY A 1 95 ? 10.040 11.420 -11.174 1.00 49.06 95 GLY A O 1
ATOM 697 N N . SER A 1 96 ? 12.206 11.942 -10.941 1.00 44.41 96 SER A N 1
ATOM 698 C CA . SER A 1 96 ? 11.979 13.092 -10.070 1.00 44.41 96 SER A CA 1
ATOM 699 C C . SER A 1 96 ? 11.506 14.293 -10.888 1.00 44.41 96 SER A C 1
ATOM 701 O O . SER A 1 96 ? 12.304 14.902 -11.599 1.00 44.41 96 SER A O 1
ATOM 703 N N . VAL A 1 97 ? 10.226 14.656 -10.790 1.00 41.03 97 VAL A N 1
ATOM 704 C CA . VAL A 1 97 ? 9.718 15.929 -11.320 1.00 41.03 97 VAL A CA 1
ATOM 705 C C . VAL A 1 97 ? 9.496 16.876 -10.139 1.00 41.03 97 VAL A C 1
ATOM 707 O O . VAL A 1 97 ? 8.548 16.702 -9.379 1.00 41.03 97 VAL A O 1
ATOM 710 N N . GLY A 1 98 ? 10.410 17.839 -9.959 1.00 38.12 98 GLY A N 1
ATOM 711 C CA . GLY A 1 98 ? 10.408 18.811 -8.855 1.00 38.12 98 GLY A CA 1
ATOM 712 C C . GLY A 1 98 ? 11.773 18.946 -8.168 1.00 38.12 98 GLY A C 1
ATOM 713 O O . GLY A 1 98 ? 12.614 18.056 -8.276 1.00 38.12 98 GLY A O 1
ATOM 714 N N . SER A 1 99 ? 12.010 20.078 -7.491 1.00 36.00 99 SER A N 1
ATOM 715 C CA . SER A 1 99 ? 13.225 20.364 -6.704 1.00 36.00 99 SER A CA 1
ATOM 716 C C . SER A 1 99 ? 13.596 19.191 -5.772 1.00 36.00 99 SER A C 1
ATOM 718 O O . SER A 1 99 ? 12.694 18.461 -5.360 1.00 36.00 99 SER A O 1
ATOM 720 N N . PRO A 1 100 ? 14.890 18.998 -5.417 1.00 37.81 100 PRO A N 1
ATOM 721 C CA . PRO A 1 100 ? 15.480 17.753 -4.870 1.00 37.81 100 PRO A CA 1
ATOM 722 C C . PRO A 1 100 ? 14.858 17.137 -3.595 1.00 37.81 100 PRO A C 1
ATOM 724 O O . PRO A 1 100 ? 15.386 16.166 -3.064 1.00 37.81 100 PRO A O 1
ATOM 727 N N . GLN A 1 101 ? 13.749 17.672 -3.089 1.00 35.66 101 GLN A N 1
ATOM 728 C CA . GLN A 1 101 ? 13.042 17.241 -1.885 1.00 35.66 101 GLN A CA 1
ATOM 729 C C . GLN A 1 101 ? 11.593 16.786 -2.130 1.00 35.66 101 GLN A C 1
ATOM 731 O O . GLN A 1 101 ? 10.896 16.473 -1.166 1.00 35.66 101 GLN A O 1
ATOM 736 N N . ARG A 1 102 ? 11.095 16.735 -3.376 1.00 34.75 102 ARG A N 1
ATOM 737 C CA . ARG A 1 102 ? 9.712 16.302 -3.638 1.00 34.75 102 ARG A CA 1
ATOM 738 C C . ARG A 1 102 ? 9.589 15.520 -4.946 1.00 34.75 102 ARG A C 1
ATOM 740 O O . ARG A 1 102 ? 9.655 16.090 -6.026 1.00 34.75 102 ARG A O 1
ATOM 747 N N . LEU A 1 103 ? 9.384 14.208 -4.828 1.00 39.06 103 LEU A N 1
ATOM 748 C CA . LEU A 1 103 ? 9.029 13.336 -5.946 1.00 39.06 103 LEU A CA 1
ATOM 749 C C . LEU A 1 103 ? 7.514 13.423 -6.182 1.00 39.06 103 LEU A C 1
ATOM 751 O O . LEU A 1 103 ? 6.717 12.891 -5.406 1.00 39.06 103 LEU A O 1
ATOM 755 N N . GLU A 1 104 ? 7.098 14.122 -7.234 1.00 38.56 104 GLU A N 1
ATOM 756 C CA . GLU A 1 104 ? 5.717 14.087 -7.716 1.00 38.56 104 GLU A CA 1
ATOM 757 C C . GLU A 1 104 ? 5.595 13.154 -8.918 1.00 38.56 104 GLU A C 1
ATOM 759 O O . GLU A 1 104 ? 6.348 13.238 -9.883 1.00 38.56 104 GLU A O 1
ATOM 764 N N . PHE A 1 105 ? 4.629 12.240 -8.838 1.00 47.91 105 PHE A N 1
ATOM 765 C CA . PHE A 1 105 ? 4.359 11.248 -9.869 1.00 47.91 105 PHE A CA 1
ATOM 766 C C . PHE A 1 105 ? 3.167 11.698 -10.689 1.00 47.91 105 PHE A C 1
ATOM 768 O O . PHE A 1 105 ? 2.067 11.845 -10.157 1.00 47.91 105 PHE A O 1
ATOM 775 N N . THR A 1 106 ? 3.386 11.862 -11.989 1.00 37.25 106 THR A N 1
ATOM 776 C CA . THR A 1 106 ? 2.315 12.071 -12.959 1.00 37.25 106 THR A CA 1
ATOM 777 C C . THR A 1 106 ? 2.329 10.890 -13.920 1.00 37.25 106 THR A C 1
ATOM 779 O O . THR A 1 106 ? 3.254 10.746 -14.712 1.00 37.25 106 THR A O 1
ATOM 782 N N . ALA A 1 107 ? 1.321 10.021 -13.837 1.00 38.53 107 ALA A N 1
ATOM 783 C CA . ALA A 1 107 ? 1.098 8.994 -14.846 1.00 38.53 107 ALA A CA 1
ATOM 784 C C . ALA A 1 107 ? 0.359 9.642 -16.023 1.00 38.53 107 ALA A C 1
ATOM 786 O O . ALA A 1 107 ? -0.830 9.939 -15.921 1.00 38.53 107 ALA A O 1
ATOM 787 N N . GLN A 1 108 ? 1.060 9.895 -17.128 1.00 37.38 108 GLN A N 1
ATOM 788 C CA . GLN A 1 108 ? 0.410 10.215 -18.397 1.00 37.38 108 GLN A CA 1
ATOM 789 C C . GLN A 1 108 ? 0.289 8.928 -19.207 1.00 37.38 108 GLN A C 1
ATOM 791 O O . GLN A 1 108 ? 1.277 8.404 -19.714 1.00 37.38 108 GLN A O 1
ATOM 796 N N . SER A 1 109 ? -0.929 8.400 -19.302 1.00 35.50 109 SER A N 1
ATOM 797 C CA . SER A 1 109 ? -1.251 7.363 -20.278 1.00 35.50 109 SER A CA 1
ATOM 798 C C . SER A 1 109 ? -1.568 8.049 -21.604 1.00 35.50 109 SER A C 1
ATOM 800 O O . SER A 1 109 ? -2.562 8.767 -21.706 1.00 35.50 109 SER A O 1
ATOM 802 N N . ALA A 1 110 ? -0.732 7.847 -22.622 1.00 46.06 110 ALA A N 1
ATOM 803 C CA . ALA A 1 110 ? -1.112 8.140 -23.997 1.00 46.06 110 ALA A CA 1
ATOM 804 C C . ALA A 1 110 ? -1.959 6.964 -24.501 1.00 46.06 110 ALA A C 1
ATOM 806 O O . ALA A 1 110 ? -1.432 5.978 -25.009 1.00 46.06 110 ALA A O 1
ATOM 807 N N . THR A 1 111 ? -3.274 7.038 -24.303 1.00 36.62 111 THR A N 1
ATOM 808 C CA . THR A 1 111 ? -4.213 6.130 -24.974 1.00 36.62 111 THR A CA 1
ATOM 809 C C . THR A 1 111 ? -4.568 6.744 -26.325 1.00 36.62 111 THR A C 1
ATOM 811 O O . THR A 1 111 ? -4.988 7.900 -26.375 1.00 36.62 111 THR A O 1
ATOM 814 N N . ARG A 1 112 ? -4.347 5.998 -27.409 1.00 36.81 112 ARG A N 1
ATOM 815 C CA . ARG A 1 112 ? -4.837 6.324 -28.752 1.00 36.81 112 ARG A CA 1
ATOM 816 C C . ARG A 1 112 ? -6.100 5.528 -29.034 1.00 36.81 112 ARG A C 1
ATOM 818 O O . ARG A 1 112 ? -6.161 4.379 -28.544 1.00 36.81 112 ARG A O 1
#

Radius of gyration: 15.16 Å; Cα contacts (8 Å, |Δi|>4): 172; chains: 1; bounding box: 34×32×49 Å

Nearest PDB structures (foldseek):
  2w01-assembly1_B  TM=7.252E-01  e=5.021E-06  Synechocystis sp. PCC 6803
  6fht-assembly1_B  TM=7.150E-01  e=5.428E-05  unclassified
  6fht-assembly1_A  TM=6.685E-01  e=1.651E-05  unclassified
  6sir-assembly1_B  TM=7.134E-01  e=3.993E-03  Catenaria anguillulae PL171
  4p2m-assembly2_B  TM=6.254E-01  e=1.150E-02  Mycobacterium tuberculosis

Solvent-accessible surface area (backbone atoms only — not comparable to full-atom values): 6619 Å² total; per-residue (Å²): 78,22,43,35,39,38,41,32,44,94,83,46,77,81,47,67,72,56,48,40,37,32,44,74,72,32,63,25,39,85,72,44,83,48,97,31,23,37,32,32,40,18,43,80,94,40,92,85,62,67,26,64,59,28,48,52,49,26,51,53,50,45,52,51,54,49,49,54,52,31,56,57,28,50,79,66,78,40,82,72,77,56,73,50,79,48,78,47,79,45,94,73,86,85,66,75,52,59,68,103,86,45,78,49,87,75,88,81,80,88,80,131

pLDDT: mean 75.24, std 18.53, range [34.75, 95.31]

Foldseek 3Di:
DKKKWKFKPQPDWDDPQLQCLAVVVLPWAFDDGDNGYTMIHFCVVNPPDPRQVSSVSSVVSSVVVLVVVQVVCVVVVHDRMDMDMDMDDDDADQDADDDPPDRDGDGDDPDD

Secondary structure (DSSP, 8-state):
-EEEEEEE-TT-PPPHHHHHIIIIIS--EEEEEETTEEEEEESSS-SSS-HHHHHHHHHHHHHHHHHHHHHHHHTTTPPPPPEEEEEEES------BSSTT--B--------

Mean predicted aligned error: 9.12 Å